Protein AF-A0A941EYR1-F1 (afdb_monomer)

InterPro domains:
  IPR003672 CobN/magnesium chelatase [PF02514] (1-141)
  IPR003672 CobN/magnesium chelatase [PTHR44119] (1-141)

pLDDT: mean 97.03, std 2.49, range [84.06, 98.88]

Orga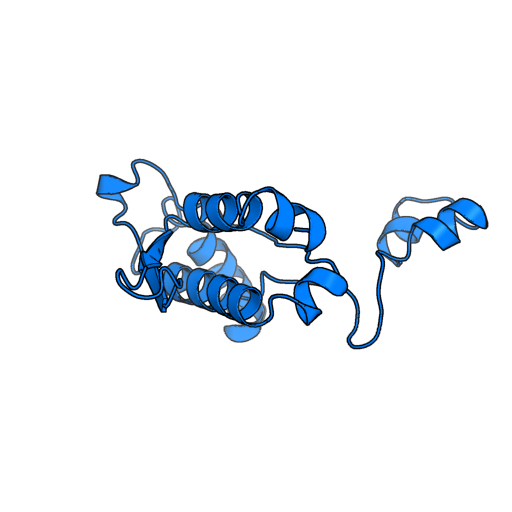nism: NCBI:txid1508375

Nearest PDB structures (foldseek):
  7c6o-assembly1_A  TM=1.002E+00  e=1.818E-17  Mycobacterium tuberculosis
  5ewu-assembly1_A  TM=9.509E-01  e=1.117E-13  Arabidopsis thaliana
  5ewu-assembly1_B  TM=9.498E-01  e=1.356E-13  Arabidopsis thaliana
  6ys9-assembly4_D  TM=9.601E-01  e=5.267E-13  Thermosynechococcus vestitus BP-1
  4zhj-assembly1_B  TM=9.498E-01  e=3.813E-13  Synechocystis sp. PCC 6803 substr. Kazusa

Secondary structure (DSSP, 8-state):
--HHHHHHHSSHHHHHHHHHHTEEEEE-TTT--EEEEEEPPHHHH-SPBPP--EEE-HHHHHH-HHHHHHHHHHHHHHHTS---TTTBHHHHHHHHHHHHHS-HHHHT--EEESPTT--S-SHHHHHHHT---SHHHHHH-

Radius of gyration: 17.33 Å; Cα contacts (8 Å, |Δi|>4): 190; chains: 1; bounding box: 38×45×46 Å

Foldseek 3Di:
DEPVVCVVVVQPVLCVLCLLQQKAFDADPPVRDGPAIDRHDLVRNVAARHDAAAEYWPVCCVVPVVSVVRSLVSLLVSLPDPDDCRRYVSVVQLVVVCVVPVDSSVSSDRYDYDDVVDGDDPVVVCVVVVVDDDPVRVVVD

Solvent-accessible surface area (backbone atoms only — not comparable to full-atom values): 8083 Å² total; per-residue (Å²): 86,48,42,71,54,32,70,74,63,77,30,54,70,56,51,51,53,32,49,43,50,32,34,43,78,35,67,40,86,87,80,65,42,74,80,52,66,46,77,52,54,60,82,79,59,71,54,53,27,44,62,68,79,42,57,37,37,26,63,21,54,73,77,37,52,69,56,57,49,51,52,52,52,49,49,46,56,53,38,71,48,98,63,57,52,91,46,24,39,40,27,38,52,24,51,50,42,22,71,75,71,70,39,62,72,66,31,52,65,37,81,44,60,37,58,89,100,42,69,68,74,57,50,68,66,44,61,76,68,61,76,65,89,48,73,65,58,66,70,75,87

Mean predicted aligned error: 2.89 Å

Structure (mmCIF, N/CA/C/O backbone):
data_AF-A0A941EYR1-F1
#
_entry.id   AF-A0A941EYR1-F1
#
loop_
_atom_site.group_PDB
_atom_site.id
_atom_site.type_symbol
_atom_site.label_atom_id
_atom_site.label_alt_id
_atom_site.label_comp_id
_atom_site.label_asym_id
_atom_site.label_entity_id
_atom_site.label_seq_id
_atom_site.pdbx_PDB_ins_code
_atom_site.Cartn_x
_atom_site.Cartn_y
_atom_site.Cartn_z
_atom_site.occupancy
_atom_site.B_iso_or_equiv
_atom_site.auth_seq_id
_atom_site.auth_comp_id
_atom_site.auth_asym_id
_atom_site.auth_atom_id
_atom_site.pdbx_PDB_model_num
ATOM 1 N N . VAL A 1 1 ? 0.312 1.409 -8.673 1.00 92.06 1 VAL A N 1
ATOM 2 C CA . VAL A 1 1 ? 0.382 2.827 -8.245 1.00 92.06 1 VAL A CA 1
ATOM 3 C C . VAL A 1 1 ? 1.524 3.539 -8.952 1.00 92.06 1 VAL A C 1
ATOM 5 O O . VAL A 1 1 ? 2.662 3.066 -8.923 1.00 92.06 1 VAL A O 1
ATOM 8 N N . TRP A 1 2 ? 1.224 4.662 -9.607 1.00 95.06 2 TRP A N 1
ATOM 9 C CA . TRP A 1 2 ? 2.187 5.422 -10.412 1.00 95.06 2 TRP A CA 1
ATOM 10 C C . TRP A 1 2 ? 2.332 6.856 -9.898 1.00 95.06 2 TRP A C 1
ATOM 12 O O . TRP A 1 2 ? 1.340 7.519 -9.612 1.00 95.06 2 TRP A O 1
ATOM 22 N N . GLY A 1 3 ? 3.566 7.374 -9.840 1.00 94.81 3 GLY A N 1
ATOM 23 C CA . GLY A 1 3 ? 3.816 8.745 -9.369 1.00 94.81 3 GLY A CA 1
ATOM 24 C C . GLY A 1 3 ? 3.133 9.818 -10.222 1.00 94.81 3 GLY A C 1
ATOM 25 O O . GLY A 1 3 ? 2.583 10.772 -9.686 1.00 94.81 3 GLY A O 1
ATOM 26 N N . THR A 1 4 ? 3.091 9.641 -11.543 1.00 94.88 4 THR A N 1
ATOM 27 C CA . THR A 1 4 ? 2.406 10.574 -12.453 1.00 94.88 4 THR A CA 1
ATOM 28 C C . THR A 1 4 ? 0.894 10.594 -12.249 1.00 94.88 4 THR A C 1
ATOM 30 O O . THR A 1 4 ? 0.295 11.660 -12.356 1.00 94.88 4 THR A O 1
ATOM 33 N N . SER A 1 5 ? 0.276 9.452 -11.931 1.00 96.12 5 SER A N 1
ATOM 34 C CA . SER A 1 5 ? -1.145 9.384 -11.573 1.00 96.12 5 SER A CA 1
ATOM 35 C C . SER A 1 5 ? -1.407 10.139 -10.274 1.00 96.12 5 SER A C 1
ATOM 37 O O . SER A 1 5 ? -2.236 11.043 -10.265 1.00 96.12 5 SER A O 1
ATOM 39 N N . ALA A 1 6 ? -0.617 9.872 -9.227 1.00 96.38 6 ALA A N 1
ATOM 40 C CA . ALA A 1 6 ? -0.739 10.557 -7.939 1.00 96.38 6 ALA A CA 1
ATOM 41 C C . ALA A 1 6 ? -0.608 12.088 -8.062 1.00 96.38 6 ALA A C 1
ATOM 43 O O . ALA A 1 6 ? -1.359 12.820 -7.427 1.00 96.38 6 ALA A O 1
ATOM 44 N N . MET A 1 7 ? 0.288 12.585 -8.922 1.00 97.12 7 MET A N 1
ATOM 45 C CA . MET A 1 7 ? 0.425 14.025 -9.186 1.00 97.12 7 MET A CA 1
ATOM 46 C C . MET A 1 7 ? -0.795 14.642 -9.879 1.00 97.12 7 MET A C 1
ATOM 48 O O . MET A 1 7 ? -1.120 15.797 -9.622 1.00 97.12 7 MET A O 1
ATOM 52 N N . ARG A 1 8 ? -1.458 13.901 -10.775 1.00 98.00 8 ARG A N 1
ATOM 53 C CA . ARG A 1 8 ? -2.617 14.403 -11.534 1.00 98.00 8 ARG A CA 1
ATOM 54 C C . ARG A 1 8 ? -3.892 14.398 -10.706 1.00 98.00 8 ARG A C 1
ATOM 56 O O . ARG A 1 8 ? -4.690 15.317 -10.832 1.00 98.00 8 ARG A O 1
ATOM 63 N N . THR A 1 9 ? -4.073 13.364 -9.893 1.00 97.50 9 THR A N 1
ATOM 64 C CA . THR A 1 9 ? -5.318 13.127 -9.152 1.00 97.50 9 THR A CA 1
ATOM 65 C C . THR A 1 9 ? -5.224 13.530 -7.687 1.00 97.50 9 THR A C 1
ATOM 67 O O . THR A 1 9 ? -6.201 13.437 -6.957 1.00 97.50 9 THR A O 1
ATOM 70 N N . GLN A 1 10 ? -4.045 13.971 -7.241 1.00 96.25 10 GLN A N 1
ATOM 71 C CA . GLN A 1 10 ? -3.747 14.248 -5.834 1.00 96.25 10 GLN A CA 1
ATOM 72 C C . GLN A 1 10 ? -3.883 13.012 -4.927 1.00 96.25 10 GLN A C 1
ATOM 74 O O . GLN A 1 10 ? -4.063 13.138 -3.720 1.00 96.25 10 GLN A O 1
ATOM 79 N N . GLY A 1 11 ? -3.723 11.813 -5.499 1.00 97.12 11 GLY A N 1
ATOM 80 C CA . GLY A 1 11 ? -3.570 10.571 -4.746 1.00 97.12 11 GLY A CA 1
ATOM 81 C C . GLY A 1 11 ? -4.806 9.676 -4.673 1.00 97.12 11 GLY A C 1
ATOM 82 O O . GLY A 1 11 ? -4.966 8.973 -3.682 1.00 97.12 11 GLY A O 1
ATOM 83 N N . GLU A 1 12 ? -5.640 9.640 -5.714 1.00 98.19 12 GLU A N 1
ATOM 84 C CA . GLU A 1 12 ? -6.796 8.724 -5.783 1.00 98.19 12 GLU A CA 1
ATOM 85 C C . GLU A 1 12 ? -6.409 7.249 -5.567 1.00 98.19 12 GLU A C 1
ATOM 87 O O . GLU A 1 12 ? -7.001 6.610 -4.703 1.00 98.19 12 GLU A O 1
ATOM 92 N N . ASP A 1 13 ? -5.358 6.740 -6.232 1.00 98.31 13 ASP A N 1
ATOM 93 C CA . ASP A 1 13 ? -4.848 5.368 -6.017 1.00 98.31 13 ASP A CA 1
ATOM 94 C C . ASP A 1 13 ? -4.535 5.090 -4.530 1.00 98.31 13 ASP A C 1
ATOM 96 O O . ASP A 1 13 ? -4.701 3.982 -4.028 1.00 98.31 13 ASP A O 1
ATOM 100 N N . ILE A 1 14 ? -4.029 6.099 -3.816 1.00 98.38 14 ILE A N 1
ATOM 101 C CA . ILE A 1 14 ? -3.628 5.981 -2.408 1.00 98.38 14 ILE A CA 1
ATOM 102 C C . ILE A 1 14 ? -4.863 5.998 -1.513 1.00 98.38 14 ILE A C 1
ATOM 104 O O . ILE A 1 14 ? -4.951 5.211 -0.572 1.00 98.38 14 ILE A O 1
ATOM 108 N N . ALA A 1 15 ? -5.828 6.866 -1.820 1.00 98.44 15 ALA A N 1
ATOM 109 C CA . ALA A 1 15 ? -7.108 6.906 -1.132 1.00 98.44 15 ALA A CA 1
ATOM 110 C C . ALA A 1 15 ? -7.888 5.595 -1.316 1.00 98.44 15 ALA A C 1
ATOM 112 O O . ALA A 1 15 ? -8.472 5.111 -0.352 1.00 98.44 15 ALA A O 1
ATOM 113 N N . GLU A 1 16 ? -7.847 4.984 -2.503 1.00 98.75 16 GLU A N 1
ATOM 114 C CA . GLU A 1 16 ? -8.455 3.676 -2.766 1.00 98.75 16 GLU A CA 1
ATOM 115 C C . GLU A 1 16 ? -7.824 2.574 -1.904 1.00 98.75 16 GLU A C 1
ATOM 117 O O . GLU A 1 16 ? -8.542 1.816 -1.251 1.00 98.75 16 GLU A O 1
ATOM 122 N N . ILE A 1 17 ? -6.489 2.527 -1.827 1.00 98.81 17 ILE A N 1
ATOM 123 C CA . ILE A 1 17 ? -5.763 1.582 -0.963 1.00 98.81 17 ILE A CA 1
ATOM 124 C C . ILE A 1 17 ? -6.180 1.749 0.502 1.00 98.81 17 ILE A C 1
ATOM 126 O O . ILE A 1 17 ? -6.537 0.768 1.158 1.00 98.81 17 ILE A O 1
ATOM 130 N N . LEU A 1 18 ? -6.169 2.983 1.017 1.00 98.81 18 LEU A N 1
ATOM 131 C CA . LEU A 1 18 ? -6.584 3.259 2.393 1.00 98.81 18 LEU A CA 1
ATOM 132 C C . LEU A 1 18 ? -8.051 2.880 2.613 1.00 98.81 18 LEU A C 1
ATOM 134 O O . LEU A 1 18 ? -8.371 2.237 3.610 1.00 98.81 18 LEU A O 1
ATOM 138 N N . ALA A 1 19 ? -8.933 3.189 1.663 1.00 98.81 19 ALA A N 1
ATOM 139 C CA . ALA A 1 19 ? -10.337 2.827 1.745 1.00 98.81 19 ALA A CA 1
ATOM 140 C C . ALA A 1 19 ? -10.520 1.307 1.823 1.00 98.81 19 ALA A C 1
ATOM 142 O O . ALA A 1 19 ? -11.238 0.843 2.707 1.00 98.81 19 ALA A O 1
ATOM 143 N N . LEU A 1 20 ? -9.860 0.514 0.972 1.00 98.88 20 LEU A N 1
ATOM 144 C CA . LEU A 1 20 ? -9.932 -0.956 0.991 1.00 98.88 20 LEU A CA 1
ATOM 145 C C . LEU A 1 20 ? -9.525 -1.535 2.355 1.00 98.88 20 LEU A C 1
ATOM 147 O O . LEU A 1 20 ? -10.280 -2.335 2.925 1.00 98.88 20 LEU A O 1
ATOM 151 N N . LEU A 1 21 ? -8.420 -1.034 2.915 1.00 98.81 21 LEU A N 1
ATOM 152 C CA . LEU A 1 21 ? -7.929 -1.364 4.260 1.00 98.81 21 LEU A CA 1
ATOM 153 C C . LEU A 1 21 ? -8.884 -0.915 5.386 1.00 98.81 21 LEU A C 1
ATOM 155 O O . LEU A 1 21 ? -8.820 -1.415 6.511 1.00 98.81 21 LEU A O 1
ATOM 159 N N . GLY A 1 22 ? -9.793 0.017 5.097 1.00 98.81 22 GLY A N 1
ATOM 160 C CA . GLY A 1 22 ? -10.659 0.640 6.092 1.00 98.81 22 GLY A CA 1
ATOM 161 C C . GLY A 1 22 ? -9.909 1.661 6.943 1.00 98.81 22 GLY A C 1
ATOM 162 O O . GLY A 1 22 ? -10.104 1.716 8.154 1.00 98.81 22 GLY A O 1
ATOM 163 N N . CYS A 1 23 ? -9.038 2.443 6.314 1.00 98.81 23 CYS A N 1
ATOM 164 C CA . CYS A 1 23 ? -8.296 3.542 6.914 1.00 98.81 23 CYS A CA 1
ATOM 165 C C . CYS A 1 23 ? -8.743 4.876 6.310 1.00 98.81 23 CYS A C 1
ATOM 167 O O . CYS A 1 23 ? -9.012 4.975 5.110 1.00 98.81 23 CYS A O 1
ATOM 169 N N . ARG A 1 24 ? -8.772 5.922 7.134 1.00 98.38 24 ARG A N 1
ATOM 170 C CA . ARG A 1 24 ? -9.025 7.301 6.714 1.00 98.38 24 ARG A CA 1
ATOM 171 C C . ARG A 1 24 ? -7.766 8.133 6.962 1.00 98.38 24 ARG A C 1
ATOM 173 O O . ARG A 1 24 ? -7.232 8.074 8.066 1.00 98.38 24 ARG A O 1
ATOM 180 N N . PRO A 1 25 ? -7.245 8.877 5.973 1.00 98.06 25 PRO A N 1
ATOM 181 C CA . PRO A 1 25 ? -6.107 9.750 6.219 1.00 98.06 25 PRO A CA 1
ATOM 182 C C . PRO A 1 25 ? -6.482 10.877 7.189 1.00 98.06 25 PRO A C 1
ATOM 184 O O . PRO A 1 25 ? -7.634 11.293 7.261 1.00 98.06 25 PRO A O 1
ATOM 187 N N . VAL A 1 26 ? -5.499 11.362 7.943 1.00 98.25 26 VAL A N 1
ATOM 188 C CA . VAL A 1 26 ? -5.643 12.510 8.846 1.00 98.25 26 VAL A CA 1
ATOM 189 C C . VAL A 1 26 ? -4.900 13.688 8.237 1.00 98.25 26 VAL A C 1
ATOM 191 O O . VAL A 1 26 ? -3.730 13.556 7.867 1.00 98.25 26 VAL A O 1
ATOM 19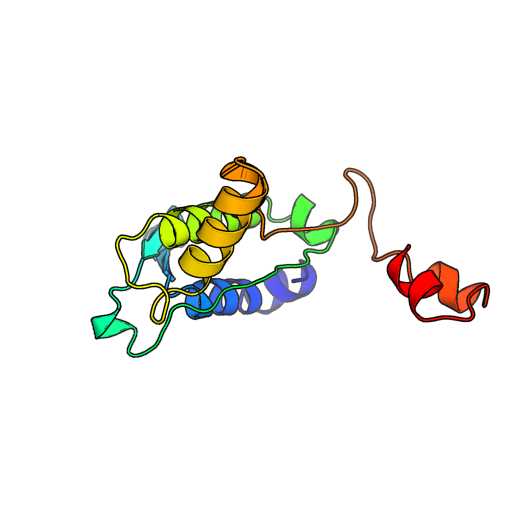4 N N . TRP A 1 27 ? -5.573 14.832 8.133 1.00 97.88 27 TRP A N 1
ATOM 195 C CA . TRP A 1 27 ? -5.011 16.057 7.572 1.00 97.88 27 TRP A CA 1
ATOM 196 C C . TRP A 1 27 ? -4.714 17.074 8.664 1.00 97.88 27 TRP A C 1
ATOM 198 O O . TRP A 1 27 ? -5.488 17.249 9.600 1.00 97.88 27 TRP A O 1
ATOM 208 N N . ASP A 1 28 ? -3.599 17.776 8.509 1.00 97.44 28 ASP A N 1
ATOM 209 C CA . ASP A 1 28 ? -3.358 19.030 9.210 1.00 97.44 28 ASP A CA 1
ATOM 210 C C . ASP A 1 28 ? -4.086 20.17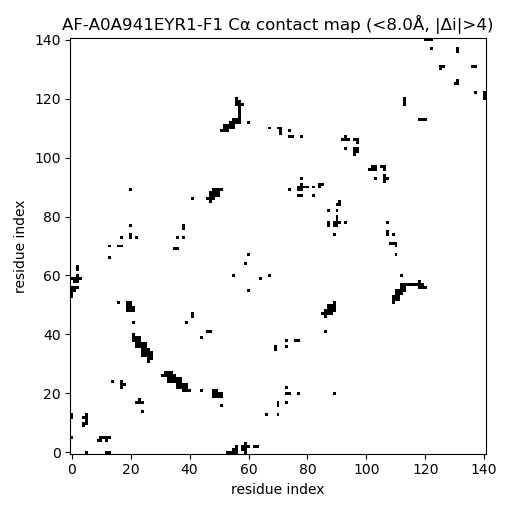0 8.485 1.00 97.44 28 ASP A C 1
ATOM 212 O O . ASP A 1 28 ? -3.795 20.446 7.320 1.00 97.44 28 ASP A O 1
ATOM 216 N N . ASP A 1 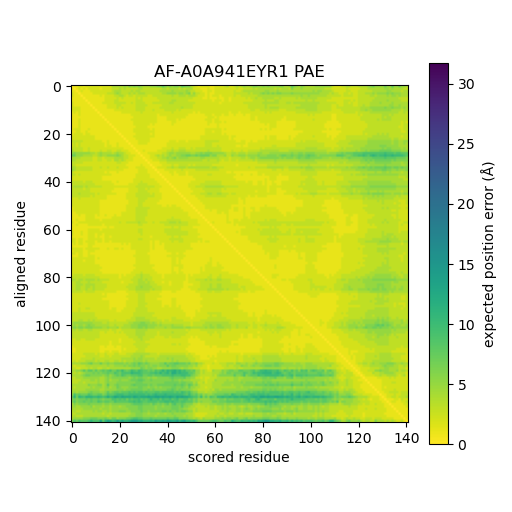29 ? -5.011 20.849 9.165 1.00 95.88 29 ASP A N 1
ATOM 217 C CA . ASP A 1 29 ? -5.879 21.865 8.550 1.00 95.88 29 ASP A CA 1
ATOM 218 C C . AS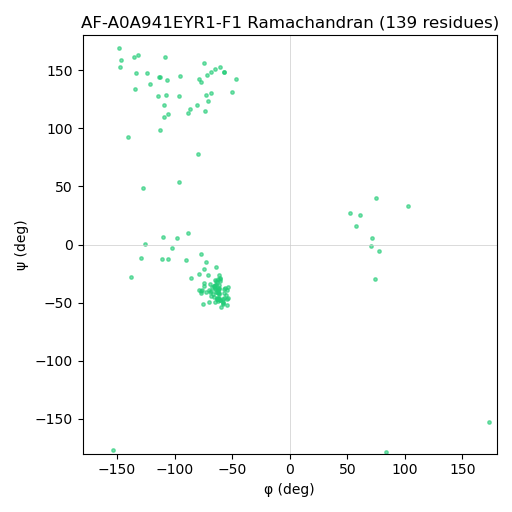P A 1 29 ? -5.099 23.053 7.964 1.00 95.88 29 ASP A C 1
ATOM 220 O O . ASP A 1 29 ? -5.473 23.608 6.927 1.00 95.88 29 ASP A O 1
ATOM 224 N N . ALA A 1 30 ? -3.994 23.444 8.606 1.00 96.81 30 ALA A N 1
ATOM 225 C CA . ALA A 1 30 ? -3.213 24.606 8.198 1.00 96.81 30 ALA A CA 1
ATOM 226 C C . ALA A 1 30 ? -2.379 24.327 6.939 1.00 96.81 30 ALA A C 1
ATOM 228 O O . ALA A 1 30 ? -2.413 25.091 5.972 1.00 96.81 30 ALA A O 1
ATOM 229 N N . SER A 1 31 ? -1.617 23.232 6.938 1.00 96.75 31 SER A N 1
ATOM 230 C CA . SER A 1 31 ? -0.711 22.866 5.844 1.00 96.75 31 SER A CA 1
ATOM 231 C C . SER A 1 31 ? -1.363 21.994 4.773 1.00 96.75 31 SER A C 1
ATOM 233 O O . SER A 1 31 ? -0.779 21.815 3.701 1.00 96.75 31 SER A O 1
ATOM 235 N N . ARG A 1 32 ? -2.550 21.442 5.057 1.00 96.38 32 ARG A N 1
ATOM 236 C CA . ARG A 1 32 ? -3.270 20.435 4.257 1.00 96.38 32 ARG A CA 1
ATOM 237 C C . ARG A 1 32 ? -2.473 19.153 4.018 1.00 96.38 32 ARG A C 1
ATOM 239 O O . ARG A 1 32 ? -2.794 18.378 3.118 1.00 96.38 32 ARG A O 1
ATOM 246 N N . ARG A 1 33 ? -1.409 18.928 4.791 1.00 96.69 33 ARG A N 1
ATOM 247 C CA . ARG A 1 33 ? -0.587 17.722 4.686 1.00 96.69 33 ARG A CA 1
ATOM 248 C C . ARG A 1 33 ? -1.280 16.566 5.382 1.00 96.69 33 ARG A C 1
ATOM 250 O O . ARG A 1 33 ? -1.855 16.742 6.451 1.00 96.69 33 ARG A O 1
ATOM 257 N N . VAL A 1 34 ? -1.154 15.378 4.800 1.00 97.31 34 VAL A N 1
ATOM 258 C CA . VAL A 1 34 ? -1.491 14.138 5.499 1.00 97.31 34 VAL A CA 1
ATOM 259 C C . VAL A 1 34 ? -0.424 13.893 6.564 1.00 97.31 34 VAL A C 1
ATOM 261 O O . VAL A 1 34 ? 0.766 13.849 6.249 1.00 97.31 34 VAL A O 1
ATOM 264 N N . THR A 1 35 ? -0.845 13.767 7.818 1.00 96.25 35 THR A N 1
ATOM 265 C CA . THR A 1 35 ? 0.036 13.552 8.979 1.00 96.25 35 THR A CA 1
ATOM 266 C C . THR A 1 35 ? -0.023 12.124 9.509 1.00 96.25 35 THR A C 1
ATOM 268 O O . THR A 1 35 ? 0.840 11.723 10.286 1.00 96.25 35 THR A O 1
ATOM 271 N N . GLY A 1 36 ? -1.006 11.343 9.063 1.00 97.56 36 GLY A N 1
ATOM 272 C CA . GLY A 1 36 ? -1.184 9.950 9.441 1.00 97.56 36 GLY A CA 1
ATOM 273 C C . GLY A 1 36 ? -2.496 9.397 8.903 1.00 97.56 36 GLY A C 1
ATOM 274 O O . GLY A 1 36 ? -3.018 9.863 7.888 1.00 97.56 36 GLY A O 1
ATOM 275 N N . PHE A 1 37 ? -3.032 8.407 9.601 1.00 98.62 37 PHE A N 1
ATOM 276 C CA . PHE A 1 37 ? -4.324 7.802 9.314 1.00 98.62 37 PHE A CA 1
ATOM 277 C C . PHE A 1 37 ? -4.989 7.358 10.617 1.00 98.62 37 PHE A C 1
ATOM 279 O O . PHE A 1 37 ? -4.325 7.120 11.625 1.00 98.62 37 PHE A O 1
ATOM 286 N N . GLU A 1 38 ? -6.301 7.202 10.567 1.00 98.44 38 GLU A N 1
ATOM 287 C CA . GLU A 1 38 ? -7.092 6.497 11.563 1.00 98.44 38 GLU A CA 1
ATOM 288 C C . GLU A 1 38 ? -7.664 5.217 10.948 1.00 98.44 38 GLU A C 1
ATOM 290 O O . GLU A 1 38 ? -8.005 5.167 9.763 1.00 98.44 38 GLU A O 1
ATOM 295 N N . VAL A 1 39 ? -7.750 4.159 11.750 1.00 98.69 39 VAL A N 1
ATOM 296 C CA . VAL A 1 39 ? -8.390 2.909 11.336 1.00 98.69 39 VAL A CA 1
ATOM 297 C C . VAL A 1 39 ? -9.884 3.037 11.623 1.00 98.69 39 VAL A C 1
ATOM 299 O O . VAL A 1 39 ? -10.282 3.174 12.777 1.00 98.69 39 VAL A O 1
ATOM 302 N N . VAL A 1 40 ? -10.710 2.996 10.579 1.00 98.62 40 VAL A N 1
ATOM 303 C CA . VAL A 1 40 ? -12.171 3.124 10.679 1.00 98.62 40 VAL A CA 1
ATOM 304 C C . VAL A 1 40 ? -12.741 1.882 11.383 1.00 98.62 40 VAL A C 1
ATOM 306 O O . VAL A 1 40 ? -12.389 0.770 10.969 1.00 98.62 40 VAL A O 1
ATOM 309 N N . PRO A 1 41 ? -13.597 2.016 12.418 1.00 98.38 41 PRO A N 1
ATOM 310 C CA . PRO A 1 41 ? -14.239 0.878 13.089 1.00 98.38 41 PRO A CA 1
ATOM 311 C C . PRO A 1 41 ? -15.049 0.004 12.124 1.00 98.38 41 PRO A C 1
ATOM 313 O O . PRO A 1 41 ? -15.610 0.510 11.153 1.00 98.38 41 PRO A O 1
ATOM 316 N N . LEU A 1 42 ? -15.144 -1.306 12.379 1.00 98.31 42 LEU A N 1
ATOM 317 C CA . LEU A 1 42 ? -15.851 -2.234 11.482 1.00 98.31 42 LEU A CA 1
ATOM 318 C C . LEU A 1 42 ? -17.347 -1.922 11.357 1.00 98.31 42 LEU A C 1
ATOM 320 O O . LEU A 1 42 ? -17.930 -2.150 10.294 1.00 98.31 42 LEU A O 1
ATOM 324 N N . GLU A 1 43 ? -17.956 -1.407 12.425 1.00 97.88 43 GLU A N 1
ATOM 325 C CA . GLU A 1 43 ? -19.358 -0.991 12.468 1.00 97.88 43 GLU A CA 1
ATOM 326 C C . GLU A 1 43 ? -19.619 0.155 11.489 1.00 97.88 43 GLU A C 1
ATOM 328 O O . GLU A 1 43 ? -20.625 0.151 10.783 1.00 97.88 43 GLU A O 1
ATOM 333 N N . GLU A 1 44 ? -18.688 1.108 11.416 1.00 98.38 44 GLU A N 1
ATOM 334 C CA . GLU A 1 44 ? -18.744 2.226 10.477 1.00 98.38 44 GLU A CA 1
ATOM 335 C C . GLU A 1 44 ? -18.343 1.790 9.060 1.00 98.38 44 GLU A C 1
ATOM 337 O O . GLU A 1 44 ? -18.973 2.194 8.084 1.00 98.38 44 GLU A O 1
ATOM 342 N N . LEU A 1 45 ? -17.325 0.930 8.932 1.00 98.44 45 LEU A N 1
ATOM 343 C CA . LEU A 1 45 ? -16.841 0.433 7.643 1.00 98.44 45 LEU A CA 1
ATOM 344 C C . LEU A 1 45 ? -17.901 -0.407 6.911 1.00 98.44 45 LEU A C 1
A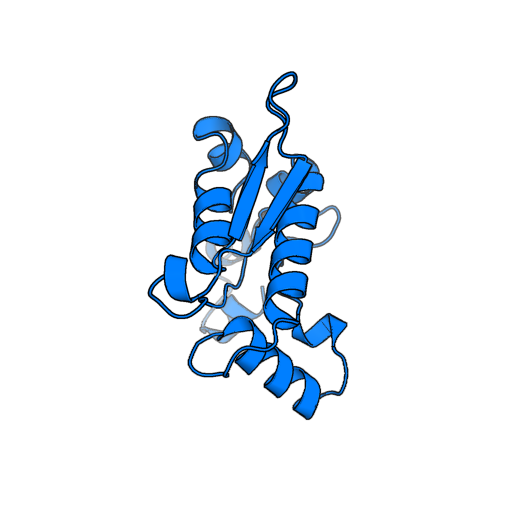TOM 346 O O . LEU A 1 45 ? -17.918 -0.437 5.681 1.00 98.44 45 LEU A O 1
ATOM 350 N N . GLY A 1 46 ? -18.765 -1.118 7.644 1.00 98.38 46 GLY A N 1
ATOM 351 C CA . GLY A 1 46 ? -19.912 -1.860 7.102 1.00 98.38 46 GLY A CA 1
ATOM 352 C C . GLY A 1 46 ? -19.564 -3.118 6.293 1.00 98.38 46 GLY A C 1
ATOM 353 O O . GLY A 1 46 ? -20.452 -3.848 5.856 1.00 98.38 46 GLY A O 1
ATOM 354 N N . ARG A 1 47 ? -18.278 -3.430 6.122 1.00 98.69 47 ARG A N 1
ATOM 355 C CA . ARG A 1 47 ? -17.753 -4.581 5.368 1.00 98.69 47 ARG A CA 1
ATOM 356 C C . ARG A 1 47 ? -16.432 -5.076 5.974 1.00 98.69 47 ARG A C 1
ATOM 358 O O . ARG A 1 47 ? -15.860 -4.368 6.802 1.00 98.69 47 ARG A O 1
ATOM 365 N N . PRO A 1 48 ? -15.925 -6.250 5.564 1.00 98.75 48 PRO A N 1
ATOM 366 C CA . PRO A 1 48 ? -14.573 -6.661 5.912 1.00 98.75 48 PRO A CA 1
ATOM 367 C C . PRO A 1 48 ? -13.503 -5.694 5.384 1.00 98.75 48 PRO A C 1
ATOM 369 O O . PRO A 1 48 ? -13.684 -5.033 4.350 1.00 98.75 48 PRO A O 1
ATOM 372 N N . ARG A 1 49 ? -12.363 -5.650 6.077 1.00 98.81 49 ARG A N 1
ATOM 373 C CA . ARG A 1 49 ? -11.136 -5.024 5.569 1.00 98.81 49 ARG A CA 1
ATOM 374 C C . ARG A 1 49 ? -10.550 -5.906 4.481 1.00 98.81 49 ARG A C 1
ATOM 376 O O . ARG A 1 49 ? -10.387 -7.110 4.682 1.00 98.81 49 ARG A O 1
ATOM 383 N N . ILE A 1 50 ? -10.258 -5.306 3.336 1.00 98.88 50 ILE A N 1
ATOM 384 C CA . ILE A 1 50 ? -9.768 -6.020 2.161 1.00 98.88 50 ILE A CA 1
ATOM 385 C C . ILE A 1 50 ? -8.245 -5.934 2.144 1.00 98.88 50 ILE A C 1
ATOM 387 O O . ILE A 1 50 ? -7.694 -4.839 2.247 1.00 98.88 50 ILE A O 1
ATOM 391 N N . ASP A 1 51 ? -7.582 -7.086 2.031 1.00 98.81 51 ASP A N 1
ATOM 392 C CA . ASP A 1 51 ? -6.129 -7.134 1.874 1.00 98.81 51 ASP A CA 1
ATOM 393 C C . ASP A 1 51 ? -5.715 -6.648 0.482 1.00 98.81 51 ASP A C 1
ATOM 395 O O . ASP A 1 51 ? -6.429 -6.837 -0.505 1.00 98.81 51 ASP A O 1
ATOM 399 N N . VAL A 1 52 ? -4.564 -5.992 0.404 1.00 98.69 52 VAL A N 1
ATOM 400 C CA . VAL A 1 52 ? -4.095 -5.303 -0.800 1.00 98.69 52 VAL A CA 1
ATOM 401 C C . VAL A 1 52 ? -2.635 -5.633 -1.046 1.00 98.69 52 VAL A C 1
ATOM 403 O O . VAL A 1 52 ? -1.813 -5.529 -0.147 1.00 98.69 52 VAL A O 1
ATOM 406 N N . THR A 1 53 ? -2.285 -5.968 -2.286 1.00 98.62 53 THR A N 1
ATOM 407 C CA . THR A 1 53 ? -0.885 -6.041 -2.726 1.00 98.62 53 THR A CA 1
ATOM 408 C C . THR A 1 53 ? -0.603 -4.881 -3.666 1.00 98.62 53 THR A C 1
ATOM 410 O O . THR A 1 53 ? 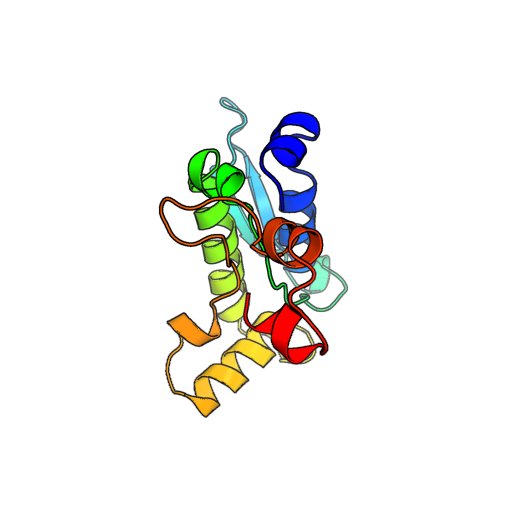-1.229 -4.735 -4.715 1.00 98.62 53 THR A O 1
ATOM 413 N N . VAL A 1 54 ? 0.347 -4.031 -3.287 1.00 98.50 54 VAL A N 1
ATOM 414 C CA . VAL A 1 54 ? 0.597 -2.749 -3.940 1.00 98.50 54 VAL A CA 1
ATOM 415 C C . VAL A 1 54 ? 1.905 -2.806 -4.715 1.00 98.50 54 VAL A C 1
ATOM 417 O O . VAL A 1 54 ? 2.991 -2.781 -4.138 1.00 98.50 54 VAL A O 1
ATOM 420 N N . ARG A 1 55 ? 1.810 -2.793 -6.049 1.00 98.25 55 ARG A N 1
ATOM 421 C CA . ARG A 1 55 ? 2.965 -2.555 -6.925 1.00 98.25 55 ARG A CA 1
ATOM 422 C C . ARG A 1 55 ? 3.149 -1.055 -7.176 1.00 98.25 55 ARG A C 1
ATOM 424 O O . ARG A 1 55 ? 2.334 -0.426 -7.862 1.00 98.25 55 ARG A O 1
ATOM 431 N N . ILE A 1 56 ? 4.239 -0.486 -6.664 1.00 98.19 56 ILE A N 1
ATOM 432 C CA . ILE A 1 56 ? 4.660 0.898 -6.918 1.00 98.19 56 ILE A CA 1
ATOM 433 C C . ILE A 1 56 ? 5.686 0.966 -8.057 1.00 98.19 56 ILE A C 1
ATOM 435 O O . ILE A 1 56 ? 6.536 0.083 -8.218 1.00 98.19 56 ILE A O 1
ATOM 439 N N . SER A 1 57 ? 5.633 2.031 -8.859 1.00 97.75 57 SER A N 1
ATOM 440 C CA . SER A 1 57 ? 6.704 2.322 -9.817 1.00 97.75 57 SER A CA 1
ATOM 441 C C . SER A 1 57 ? 7.949 2.874 -9.108 1.00 97.75 57 SER A C 1
ATOM 443 O O . SER A 1 57 ? 7.849 3.475 -8.037 1.00 97.75 57 SER A O 1
ATOM 445 N N . GLY A 1 58 ? 9.131 2.728 -9.720 1.00 97.12 58 GLY A N 1
ATOM 446 C CA . GLY A 1 58 ? 10.365 3.331 -9.190 1.00 97.12 58 GLY A CA 1
ATOM 447 C C . GLY A 1 58 ? 10.256 4.852 -9.007 1.00 97.12 58 GLY A C 1
ATOM 448 O O . GLY A 1 58 ? 10.691 5.381 -7.993 1.00 97.12 58 GLY A O 1
ATOM 449 N N . PHE A 1 59 ? 9.573 5.550 -9.922 1.00 97.62 59 PHE A N 1
ATOM 450 C CA . PHE A 1 59 ? 9.316 6.987 -9.770 1.00 97.62 59 PHE A CA 1
ATOM 451 C C . PHE A 1 59 ? 8.405 7.303 -8.575 1.00 97.62 59 PHE A C 1
ATOM 453 O O . PHE A 1 59 ? 8.640 8.281 -7.874 1.00 97.62 59 PHE A O 1
ATOM 460 N N . PHE A 1 60 ? 7.385 6.475 -8.309 1.00 98.19 60 PHE A N 1
ATOM 461 C CA . PHE A 1 60 ? 6.536 6.657 -7.129 1.00 98.19 60 PHE A CA 1
ATOM 462 C C . PHE A 1 60 ? 7.346 6.530 -5.833 1.00 98.19 60 PHE A C 1
ATOM 464 O O . PHE A 1 60 ? 7.225 7.384 -4.960 1.00 98.19 60 PHE A O 1
ATOM 471 N N . ARG A 1 61 ? 8.206 5.505 -5.738 1.00 98.06 61 ARG A N 1
ATOM 472 C CA . ARG A 1 61 ? 9.124 5.304 -4.603 1.00 98.06 61 ARG A CA 1
ATOM 473 C C . ARG A 1 61 ? 9.977 6.548 -4.343 1.00 98.06 61 ARG A C 1
ATOM 475 O O . ARG A 1 61 ? 10.107 6.961 -3.196 1.00 98.06 61 ARG A O 1
ATOM 482 N N . ASP A 1 62 ? 10.538 7.127 -5.399 1.00 97.81 62 ASP A N 1
ATOM 483 C CA . ASP A 1 62 ? 11.480 8.241 -5.280 1.00 97.81 62 ASP A CA 1
ATOM 484 C C . ASP A 1 62 ? 10.773 9.570 -4.954 1.00 97.81 62 ASP A C 1
ATOM 486 O O . ASP A 1 62 ? 11.276 10.357 -4.156 1.00 97.81 62 ASP A O 1
ATOM 490 N N . ALA A 1 63 ? 9.598 9.824 -5.543 1.00 97.88 63 ALA A N 1
ATOM 491 C CA . ALA A 1 63 ? 8.870 11.084 -5.373 1.00 97.88 63 ALA A CA 1
ATOM 492 C C . ALA A 1 63 ? 7.966 11.121 -4.126 1.00 97.88 63 ALA A C 1
ATOM 494 O O . ALA A 1 63 ? 7.730 12.193 -3.568 1.00 97.88 63 ALA A O 1
ATOM 495 N N . PHE A 1 64 ? 7.462 9.967 -3.674 1.00 98.06 64 PHE A N 1
ATOM 496 C CA . PHE A 1 64 ? 6.475 9.864 -2.592 1.00 98.06 64 PHE A CA 1
ATOM 497 C C . PHE A 1 64 ? 6.895 8.898 -1.468 1.00 98.06 64 PHE A C 1
ATOM 499 O O . PHE A 1 64 ? 6.083 8.076 -1.036 1.00 98.06 64 PHE A O 1
ATOM 506 N N . PRO A 1 65 ? 8.128 8.985 -0.926 1.00 97.88 65 PRO A N 1
ATOM 507 C CA . PRO A 1 65 ? 8.595 8.048 0.101 1.00 97.88 65 PRO A CA 1
ATOM 508 C C . PRO A 1 65 ? 7.742 8.086 1.380 1.00 97.88 65 PRO A C 1
ATOM 510 O O . PRO A 1 65 ? 7.540 7.064 2.027 1.00 97.88 65 PRO A O 1
ATOM 513 N N . HIS A 1 66 ? 7.179 9.250 1.714 1.00 97.81 66 HIS A N 1
ATOM 514 C CA . HIS A 1 66 ? 6.264 9.419 2.846 1.00 97.81 66 HIS A CA 1
ATOM 515 C C . HIS A 1 66 ? 4.954 8.639 2.661 1.00 97.81 66 HIS A C 1
ATOM 517 O O . HIS A 1 66 ? 4.430 8.087 3.622 1.00 97.81 66 HIS A O 1
ATOM 523 N N . VAL A 1 67 ? 4.450 8.533 1.428 1.00 98.25 67 VAL A N 1
ATOM 524 C CA . VAL A 1 67 ? 3.238 7.760 1.122 1.00 98.25 67 VAL A CA 1
ATOM 525 C C . VAL A 1 67 ? 3.515 6.258 1.150 1.00 98.25 67 VAL A C 1
ATOM 527 O O . VAL A 1 67 ? 2.674 5.490 1.605 1.00 98.25 67 VAL A O 1
ATOM 530 N N . VAL A 1 68 ? 4.706 5.832 0.714 1.00 98.50 68 VAL A N 1
ATOM 531 C CA . VAL A 1 68 ? 5.150 4.435 0.857 1.00 98.50 68 VAL A CA 1
ATOM 532 C C . VAL A 1 68 ? 5.135 4.021 2.331 1.00 98.50 68 VAL A C 1
ATOM 534 O O . VAL A 1 68 ? 4.574 2.977 2.657 1.00 98.50 68 VAL A O 1
ATOM 537 N N . GLY A 1 69 ? 5.693 4.861 3.212 1.00 98.38 69 GLY A N 1
ATOM 538 C CA . GLY A 1 69 ? 5.648 4.644 4.660 1.00 98.38 69 GLY A CA 1
ATOM 539 C C . GLY A 1 69 ? 4.220 4.609 5.204 1.00 98.38 69 GLY A C 1
ATOM 540 O O . GLY A 1 69 ? 3.857 3.655 5.878 1.00 98.38 69 GLY A O 1
ATOM 541 N N . LEU A 1 70 ? 3.380 5.580 4.826 1.00 98.62 70 LEU A N 1
ATOM 542 C CA . LEU A 1 70 ? 1.979 5.650 5.258 1.00 98.62 70 LEU A CA 1
ATOM 543 C C . LEU A 1 70 ? 1.192 4.366 4.944 1.00 98.62 70 LEU A C 1
ATOM 545 O O . LEU A 1 70 ? 0.431 3.893 5.784 1.00 98.62 70 LEU A O 1
ATOM 549 N N . ILE A 1 71 ? 1.365 3.800 3.744 1.00 98.69 71 ILE A N 1
ATOM 550 C CA . ILE A 1 71 ? 0.671 2.568 3.341 1.00 98.69 71 ILE A CA 1
ATOM 551 C C . ILE A 1 71 ? 1.181 1.366 4.149 1.00 98.69 71 ILE A C 1
ATOM 553 O O . ILE A 1 71 ? 0.366 0.576 4.622 1.00 98.69 71 ILE A O 1
ATOM 557 N N . ASP A 1 72 ? 2.499 1.221 4.333 1.00 98.81 72 ASP A N 1
ATOM 558 C CA . ASP A 1 72 ? 3.065 0.133 5.151 1.00 98.81 72 ASP A CA 1
ATOM 559 C C . ASP A 1 72 ? 2.612 0.240 6.617 1.00 98.81 72 ASP A C 1
ATOM 561 O O . ASP A 1 72 ? 2.213 -0.758 7.216 1.00 98.81 72 ASP A O 1
ATOM 565 N N . ASP A 1 73 ? 2.583 1.453 7.171 1.00 98.81 73 ASP A N 1
ATOM 566 C CA . ASP A 1 73 ? 2.080 1.720 8.518 1.00 98.81 73 ASP A CA 1
ATOM 567 C C . ASP A 1 73 ? 0.597 1.345 8.646 1.00 98.81 73 ASP A C 1
ATOM 569 O O . ASP A 1 73 ? 0.212 0.705 9.627 1.00 98.81 73 ASP A O 1
ATOM 573 N N . ALA A 1 74 ? -0.228 1.678 7.646 1.00 98.81 74 ALA A N 1
ATOM 574 C CA . ALA A 1 74 ? -1.647 1.329 7.612 1.00 98.81 74 ALA A CA 1
ATOM 575 C C . ALA A 1 74 ? -1.877 -0.186 7.562 1.00 98.81 74 ALA A C 1
ATOM 577 O O . ALA A 1 74 ? -2.670 -0.705 8.349 1.00 98.81 74 ALA A O 1
ATOM 578 N N . VAL A 1 75 ? -1.158 -0.905 6.694 1.00 98.88 75 VAL A N 1
ATOM 579 C CA . VAL A 1 75 ? -1.237 -2.373 6.603 1.00 98.88 75 VAL A CA 1
ATOM 580 C C . VAL A 1 75 ? -0.882 -3.011 7.942 1.00 98.88 75 VAL A C 1
ATOM 582 O O . VAL A 1 75 ? -1.645 -3.831 8.454 1.00 98.88 75 VAL A O 1
ATOM 585 N N . ARG A 1 76 ? 0.237 -2.600 8.553 1.00 98.75 76 ARG A N 1
ATOM 586 C CA . ARG A 1 76 ? 0.667 -3.128 9.854 1.00 98.75 76 ARG A CA 1
ATOM 587 C C . ARG A 1 76 ? -0.349 -2.807 10.947 1.00 98.75 76 ARG A C 1
ATOM 589 O O . ARG A 1 76 ? -0.733 -3.695 11.699 1.00 98.75 76 ARG A O 1
ATOM 596 N N . ALA A 1 77 ? -0.840 -1.572 11.019 1.00 98.75 77 ALA A N 1
ATOM 597 C CA . ALA A 1 77 ? -1.831 -1.183 12.019 1.00 98.75 77 ALA A CA 1
ATOM 598 C C . ALA A 1 77 ? -3.144 -1.968 11.889 1.00 98.75 77 ALA A C 1
ATOM 600 O O . ALA A 1 77 ? -3.742 -2.307 12.909 1.00 98.75 77 ALA A O 1
ATOM 601 N N . VAL A 1 78 ? -3.581 -2.269 10.665 1.00 98.81 78 VAL A N 1
ATOM 602 C CA . VAL A 1 78 ? -4.784 -3.067 10.399 1.00 98.81 78 VAL A CA 1
ATOM 603 C C . VAL A 1 78 ? -4.572 -4.550 10.722 1.00 98.81 78 VAL A C 1
ATOM 605 O O . VAL A 1 78 ? -5.457 -5.164 11.317 1.00 98.81 78 VAL A O 1
ATOM 608 N N . ALA A 1 79 ? -3.410 -5.119 10.391 1.00 98.69 79 ALA A N 1
ATOM 609 C CA . ALA A 1 79 ? -3.081 -6.519 10.682 1.00 98.69 79 ALA A CA 1
ATOM 610 C C . ALA A 1 79 ? -3.060 -6.830 12.193 1.00 98.69 79 ALA A C 1
ATOM 612 O O . ALA A 1 79 ? -3.363 -7.948 12.606 1.00 98.69 79 ALA A O 1
ATOM 613 N N . GLU A 1 80 ? -2.728 -5.835 13.021 1.00 98.19 80 GLU A N 1
ATOM 614 C CA . GLU A 1 80 ? -2.666 -5.951 14.486 1.00 98.19 80 GLU A CA 1
ATOM 615 C C . GLU A 1 80 ? -3.999 -5.650 15.196 1.00 98.19 80 GLU A C 1
ATOM 617 O O . GLU A 1 80 ? -4.026 -5.478 16.420 1.00 98.19 80 GLU A O 1
ATOM 622 N N . ARG A 1 81 ? -5.114 -5.512 14.466 1.00 98.12 81 ARG A N 1
ATOM 623 C CA . ARG A 1 81 ? -6.428 -5.300 15.092 1.00 98.12 81 ARG A CA 1
ATOM 624 C C . ARG A 1 81 ? -6.989 -6.593 15.656 1.00 98.12 81 ARG A C 1
ATOM 626 O O . ARG A 1 81 ? -6.880 -7.649 15.048 1.00 98.12 81 ARG A O 1
ATOM 633 N N . ASP A 1 82 ? -7.599 -6.494 16.831 1.00 97.75 82 ASP A N 1
ATOM 634 C CA . ASP A 1 82 ? -8.315 -7.608 17.444 1.00 97.75 82 ASP A CA 1
ATOM 635 C C . ASP A 1 82 ? -9.700 -7.722 16.799 1.00 97.75 82 ASP A C 1
ATOM 637 O O . ASP A 1 82 ? -10.698 -7.197 17.287 1.00 97.75 82 ASP A O 1
ATOM 641 N N . GLU A 1 83 ? -9.713 -8.301 15.602 1.00 98.25 83 GLU A N 1
ATOM 642 C CA . GLU A 1 83 ? -10.884 -8.463 14.749 1.00 98.25 83 GLU A CA 1
ATOM 643 C C . GLU A 1 83 ? -10.923 -9.904 14.221 1.00 98.25 83 GLU A C 1
ATOM 645 O O . GLU A 1 83 ? -9.868 -10.509 13.995 1.00 98.25 83 GLU A O 1
ATOM 650 N N . PRO A 1 84 ? -12.117 -10.479 14.002 1.00 98.25 84 PRO A N 1
ATOM 651 C CA . PRO A 1 84 ? -12.227 -11.837 13.488 1.00 98.25 84 PRO A CA 1
ATOM 652 C C . PRO A 1 84 ? -11.742 -11.919 12.030 1.00 98.25 84 PRO A C 1
ATOM 654 O O . PRO A 1 84 ? -11.876 -10.972 11.249 1.00 98.25 84 PRO A O 1
ATOM 657 N N . ALA A 1 85 ? -11.174 -13.069 11.655 1.00 97.56 85 ALA A N 1
ATOM 658 C CA . ALA A 1 85 ? -10.502 -13.274 10.366 1.00 97.56 85 ALA A CA 1
ATOM 659 C C . ALA A 1 85 ? -11.422 -13.079 9.144 1.00 97.56 85 ALA A C 1
ATOM 661 O O . ALA A 1 85 ? -10.978 -12.623 8.094 1.00 97.56 85 ALA A O 1
ATOM 662 N N . ASP A 1 86 ? -12.719 -13.357 9.283 1.00 98.12 86 ASP A N 1
ATOM 663 C CA . ASP A 1 86 ? -13.735 -13.145 8.244 1.00 98.12 86 ASP A CA 1
ATOM 664 C C . ASP A 1 86 ? -14.153 -11.669 8.084 1.00 98.12 86 ASP A C 1
ATOM 666 O O . ASP A 1 86 ? -14.865 -11.309 7.141 1.00 98.12 86 ASP A O 1
ATOM 670 N N . ARG A 1 87 ? -13.703 -10.792 8.990 1.00 98.69 87 ARG A N 1
ATOM 671 C CA . ARG A 1 87 ? -13.911 -9.338 8.943 1.00 98.69 87 ARG A CA 1
ATOM 672 C C . ARG A 1 87 ? -12.629 -8.555 8.679 1.00 98.69 87 ARG A C 1
ATOM 674 O O . ARG A 1 87 ? -12.714 -7.374 8.346 1.00 98.69 87 ARG A O 1
ATOM 681 N N . ASN A 1 88 ? -11.465 -9.187 8.767 1.00 98.88 88 ASN A N 1
ATOM 682 C CA . ASN A 1 88 ? -10.184 -8.553 8.492 1.00 98.88 88 ASN A CA 1
ATOM 683 C C . ASN A 1 88 ? -9.262 -9.512 7.732 1.00 98.88 88 ASN A C 1
ATOM 685 O O . ASN A 1 88 ? -8.515 -10.290 8.328 1.00 98.88 88 ASN A O 1
ATOM 689 N N . PHE A 1 89 ? -9.296 -9.424 6.400 1.00 98.88 89 PHE A N 1
ATOM 690 C CA . PHE A 1 89 ? -8.498 -10.299 5.542 1.00 98.88 89 PHE A CA 1
ATOM 691 C C . PHE A 1 89 ? -7.001 -9.981 5.596 1.00 98.88 89 PHE A C 1
ATOM 693 O O . PHE A 1 89 ? -6.187 -10.877 5.417 1.00 98.88 89 PHE A O 1
ATOM 700 N N . VAL A 1 90 ? -6.623 -8.739 5.919 1.00 98.81 90 VAL A N 1
ATOM 701 C CA . VAL A 1 90 ? -5.213 -8.368 6.132 1.00 98.81 90 VAL A CA 1
ATOM 702 C C . VAL A 1 90 ? -4.640 -9.157 7.309 1.00 98.81 90 VAL A C 1
ATOM 704 O O . VAL A 1 90 ? -3.576 -9.759 7.195 1.00 98.81 90 VAL A O 1
ATOM 707 N N . LYS A 1 91 ? -5.365 -9.185 8.436 1.00 98.75 91 LYS A N 1
ATOM 708 C CA . LYS A 1 91 ? -4.994 -9.973 9.614 1.00 98.75 91 LYS A CA 1
ATOM 709 C C . LYS A 1 91 ? -4.993 -11.465 9.310 1.00 98.75 91 LYS A C 1
ATOM 711 O O . LYS A 1 91 ? -4.031 -12.132 9.664 1.00 98.75 91 LYS A O 1
ATOM 716 N N . ALA A 1 92 ? -6.044 -11.969 8.660 1.00 98.81 92 ALA A N 1
ATOM 717 C CA . ALA A 1 92 ? -6.169 -13.389 8.347 1.00 98.81 92 ALA A CA 1
ATOM 718 C C . ALA A 1 92 ? -4.950 -13.910 7.570 1.00 98.81 92 ALA A C 1
ATOM 720 O O . ALA A 1 92 ? -4.304 -14.854 8.018 1.00 98.81 92 ALA A O 1
ATOM 721 N N . 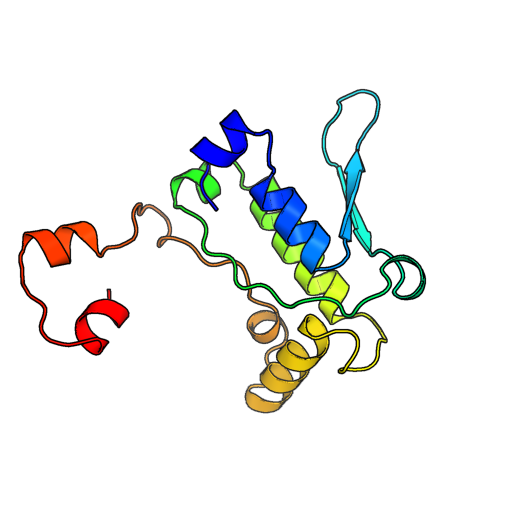HIS A 1 93 ? -4.583 -13.243 6.470 1.00 98.81 93 HIS A N 1
ATOM 722 C CA . HIS A 1 93 ? -3.430 -13.646 5.664 1.00 98.81 93 HIS A CA 1
ATOM 723 C C . HIS A 1 93 ? -2.102 -13.421 6.397 1.00 98.81 93 HIS A C 1
ATOM 725 O O . HIS A 1 93 ? -1.215 -14.264 6.339 1.00 98.81 93 HIS A O 1
ATOM 731 N N . ALA A 1 94 ? -1.946 -12.308 7.125 1.00 98.75 94 ALA A N 1
ATOM 732 C CA . ALA A 1 94 ? -0.717 -12.064 7.877 1.00 98.75 94 ALA A CA 1
ATOM 733 C C . ALA A 1 94 ? -0.515 -13.096 9.001 1.00 98.75 94 ALA A C 1
ATOM 735 O O . ALA A 1 94 ? 0.617 -13.477 9.296 1.00 98.75 94 ALA A O 1
ATOM 736 N N . ASP A 1 95 ? -1.583 -13.542 9.661 1.00 98.56 95 ASP A N 1
ATOM 737 C CA . ASP A 1 95 ? -1.513 -14.575 10.696 1.00 98.56 95 ASP A CA 1
ATOM 738 C C . ASP A 1 95 ? -1.185 -15.948 10.092 1.00 98.56 95 ASP A C 1
ATOM 740 O O . ASP A 1 95 ? -0.366 -16.666 10.664 1.00 98.56 95 ASP A O 1
ATOM 744 N N . GLU A 1 96 ? -1.746 -16.278 8.923 1.00 98.62 96 GLU A N 1
ATOM 745 C CA . GLU A 1 96 ? -1.405 -17.482 8.149 1.00 98.62 96 GLU A CA 1
ATOM 746 C C . GLU A 1 96 ? 0.083 -17.505 7.761 1.00 98.62 96 GLU A C 1
ATOM 748 O O . GLU A 1 96 ? 0.802 -18.425 8.154 1.00 98.62 96 GLU A O 1
ATOM 753 N N . ASP A 1 97 ? 0.581 -16.443 7.121 1.00 98.56 97 ASP A N 1
ATOM 754 C CA . ASP A 1 97 ? 1.997 -16.280 6.758 1.00 98.56 97 ASP A CA 1
ATOM 755 C C . ASP A 1 97 ? 2.909 -16.363 8.002 1.00 98.56 97 ASP A C 1
ATOM 757 O O . ASP A 1 97 ? 3.965 -17.006 8.014 1.00 98.56 97 ASP A O 1
ATOM 761 N N . THR A 1 98 ? 2.492 -15.732 9.108 1.00 98.44 98 THR A N 1
ATOM 762 C CA . THR A 1 98 ? 3.244 -15.777 10.372 1.00 98.44 98 THR A CA 1
ATOM 763 C C . THR A 1 98 ? 3.289 -17.195 10.940 1.00 98.44 98 THR A C 1
ATOM 765 O O . THR A 1 98 ? 4.323 -17.591 11.476 1.00 98.44 98 THR A O 1
ATOM 768 N N . ALA A 1 99 ? 2.211 -17.971 10.823 1.00 98.38 99 ALA A N 1
ATOM 769 C CA . ALA A 1 99 ? 2.192 -19.366 11.247 1.00 98.38 99 ALA A CA 1
ATOM 770 C C . ALA A 1 99 ? 3.072 -20.257 10.352 1.00 98.38 99 ALA A C 1
ATOM 772 O O . ALA A 1 99 ? 3.694 -21.189 10.862 1.00 98.38 99 ALA A O 1
ATOM 773 N N . GLU A 1 100 ? 3.166 -19.956 9.053 1.00 98.25 100 GLU A N 1
ATOM 774 C CA . GLU A 1 100 ? 4.003 -20.700 8.107 1.00 98.25 100 GLU A CA 1
ATOM 775 C C . GLU A 1 100 ? 5.502 -20.479 8.356 1.00 98.25 100 GLU A C 1
ATOM 777 O O . GLU A 1 100 ? 6.270 -21.441 8.428 1.00 98.25 100 GLU A O 1
ATOM 782 N N . HIS A 1 101 ? 5.940 -19.222 8.491 1.00 97.75 101 HIS A N 1
ATOM 783 C CA . HIS A 1 101 ? 7.371 -18.893 8.491 1.00 97.75 101 HIS A CA 1
ATOM 784 C C . HIS A 1 101 ? 7.866 -18.084 9.703 1.00 97.75 101 HIS A C 1
ATOM 786 O O . HIS A 1 101 ? 9.050 -17.750 9.765 1.00 97.75 101 HIS A O 1
ATOM 792 N N . GLY A 1 102 ? 7.006 -17.746 10.667 1.00 97.69 102 GLY A N 1
ATOM 793 C CA . GLY A 1 102 ? 7.387 -17.142 11.956 1.00 97.69 102 GLY A CA 1
ATOM 794 C C . GLY A 1 102 ? 7.859 -15.682 11.912 1.00 97.69 102 GLY A C 1
ATOM 795 O O . GLY A 1 102 ? 8.287 -15.146 12.933 1.00 97.69 102 GLY A O 1
ATOM 796 N N . ASP A 1 103 ? 7.792 -15.018 10.756 1.00 97.88 103 ASP A N 1
ATOM 797 C CA . ASP A 1 103 ? 8.313 -13.657 10.557 1.00 97.88 103 ASP A CA 1
ATOM 798 C C . ASP A 1 103 ? 7.170 -12.674 10.305 1.00 97.88 103 ASP A C 1
ATOM 800 O O . ASP A 1 103 ? 6.678 -12.524 9.184 1.00 97.88 103 ASP A O 1
ATOM 804 N N . ARG A 1 104 ? 6.774 -11.957 11.360 1.00 96.69 104 ARG A N 1
ATOM 805 C CA . ARG A 1 104 ? 5.660 -11.008 11.289 1.00 96.69 104 ARG A CA 1
ATOM 806 C C . ARG A 1 104 ? 5.932 -9.824 10.358 1.00 96.69 104 ARG A C 1
ATOM 808 O O . ARG A 1 104 ? 5.003 -9.279 9.755 1.00 96.69 104 ARG A O 1
ATOM 815 N N . ARG A 1 105 ? 7.196 -9.406 10.210 1.00 97.94 105 ARG A N 1
ATOM 816 C CA . ARG A 1 105 ? 7.534 -8.293 9.314 1.00 97.94 105 ARG A CA 1
ATOM 817 C C . ARG A 1 105 ? 7.342 -8.702 7.860 1.00 97.94 105 ARG A C 1
ATOM 819 O O . ARG A 1 105 ? 6.820 -7.902 7.083 1.00 97.94 105 ARG A O 1
ATOM 826 N N . ARG A 1 106 ? 7.742 -9.926 7.508 1.00 98.12 106 ARG A N 1
ATOM 827 C CA . ARG A 1 106 ? 7.505 -10.501 6.176 1.00 98.12 106 ARG A CA 1
ATOM 828 C C . ARG A 1 106 ? 6.020 -10.735 5.913 1.00 98.12 106 ARG A C 1
ATOM 830 O O . ARG A 1 106 ? 5.552 -10.346 4.850 1.00 98.12 106 ARG A O 1
ATOM 837 N N . ALA A 1 107 ? 5.281 -11.253 6.891 1.00 98.50 107 ALA A N 1
ATOM 838 C CA . ALA A 1 107 ? 3.847 -11.526 6.768 1.00 98.50 107 ALA A CA 1
ATOM 839 C C . ALA A 1 107 ? 2.991 -10.273 6.493 1.00 98.50 107 ALA A C 1
ATOM 841 O O . ALA A 1 107 ? 1.929 -10.346 5.884 1.00 98.50 107 ALA A O 1
ATOM 842 N N . THR A 1 108 ? 3.464 -9.095 6.912 1.00 98.62 108 THR A N 1
ATOM 843 C CA . THR A 1 108 ? 2.790 -7.802 6.687 1.00 98.62 108 THR A CA 1
ATOM 844 C C . THR A 1 108 ? 3.351 -7.022 5.494 1.00 98.62 108 THR A C 1
ATOM 846 O O . THR A 1 108 ? 2.966 -5.876 5.258 1.00 98.62 108 THR A O 1
ATOM 849 N N . ALA A 1 109 ? 4.271 -7.602 4.717 1.00 98.56 109 ALA A N 1
ATOM 850 C CA . ALA A 1 109 ? 4.815 -6.945 3.536 1.00 98.56 109 ALA A CA 1
ATOM 851 C C . ALA A 1 109 ? 3.780 -6.941 2.400 1.00 98.56 109 ALA A C 1
ATOM 853 O O . ALA A 1 109 ? 3.404 -7.990 1.876 1.00 98.56 109 ALA A O 1
ATOM 854 N N . ARG A 1 110 ? 3.323 -5.744 2.015 1.00 98.69 110 ARG A N 1
ATOM 855 C CA . ARG A 1 110 ? 2.337 -5.544 0.937 1.00 98.69 110 ARG A CA 1
ATOM 856 C C . ARG A 1 110 ? 2.745 -4.514 -0.115 1.00 98.69 110 ARG A C 1
ATOM 858 O O . ARG A 1 110 ? 2.111 -4.440 -1.164 1.00 98.69 110 ARG A O 1
ATOM 865 N N . VAL A 1 111 ? 3.801 -3.733 0.125 1.00 98.62 111 VAL A N 1
ATOM 866 C CA . VAL A 1 111 ? 4.276 -2.695 -0.802 1.00 98.62 111 VAL A CA 1
ATOM 867 C C . VAL A 1 111 ? 5.551 -3.159 -1.498 1.00 98.62 111 VAL A C 1
ATOM 869 O O . VAL A 1 111 ? 6.606 -3.275 -0.880 1.00 98.62 111 VAL A O 1
ATOM 872 N N . PHE A 1 112 ? 5.461 -3.386 -2.807 1.00 98.44 112 PHE A N 1
ATOM 873 C CA . PHE A 1 112 ? 6.552 -3.886 -3.641 1.00 98.44 112 PHE A CA 1
ATOM 874 C C . PHE A 1 112 ? 6.821 -2.930 -4.798 1.00 98.44 112 PHE A C 1
ATOM 876 O O . PHE A 1 112 ? 5.907 -2.307 -5.334 1.00 98.44 112 PHE A O 1
ATOM 883 N N . GLY A 1 113 ? 8.071 -2.822 -5.237 1.00 97.19 113 GLY A N 1
ATOM 884 C CA . GLY A 1 113 ? 8.447 -1.916 -6.319 1.00 97.19 113 GLY A CA 1
ATOM 885 C C . GLY A 1 113 ? 9.678 -2.377 -7.082 1.00 97.19 113 GLY A C 1
ATOM 886 O O . GLY A 1 113 ? 10.232 -3.440 -6.817 1.00 97.19 113 GLY A O 1
ATOM 887 N N . SER A 1 114 ? 10.110 -1.564 -8.047 1.00 95.88 114 SER A N 1
ATOM 888 C CA . SER A 1 114 ? 11.373 -1.795 -8.755 1.00 95.88 114 SER A CA 1
ATOM 889 C C . SER A 1 114 ? 12.544 -1.856 -7.764 1.00 95.88 114 SER A C 1
ATOM 891 O O . SER A 1 114 ? 12.546 -1.139 -6.756 1.00 95.88 114 SER A O 1
ATOM 893 N N . LYS A 1 115 ? 13.568 -2.658 -8.088 1.00 95.12 115 LYS A N 1
ATOM 894 C CA . LYS A 1 115 ? 14.833 -2.718 -7.338 1.00 95.12 115 LYS A CA 1
ATOM 895 C C . LYS A 1 115 ? 15.359 -1.298 -7.039 1.00 95.12 115 LYS A C 1
ATOM 897 O O . LYS A 1 115 ? 15.217 -0.418 -7.897 1.00 95.12 115 LYS A O 1
ATOM 902 N N . PRO A 1 116 ? 15.956 -1.033 -5.861 1.00 95.06 116 PRO A N 1
ATOM 903 C CA . PRO A 1 116 ? 16.575 0.261 -5.571 1.00 95.06 116 PRO A CA 1
ATOM 904 C C . PRO A 1 116 ? 17.536 0.702 -6.686 1.00 95.06 116 PRO A C 1
ATOM 906 O O . PRO A 1 116 ? 18.344 -0.095 -7.159 1.00 95.06 116 PRO A O 1
ATOM 909 N N . GLY A 1 117 ? 17.405 1.953 -7.141 1.00 93.25 117 GLY A N 1
ATOM 910 C CA . GLY A 1 117 ? 18.173 2.506 -8.268 1.00 93.25 117 GLY A CA 1
ATOM 911 C C . GLY A 1 117 ? 17.699 2.086 -9.668 1.00 93.25 117 GLY A C 1
ATOM 912 O O . GLY A 1 117 ? 18.208 2.605 -10.656 1.00 93.25 117 GLY A O 1
ATOM 913 N N . ALA A 1 118 ? 16.720 1.184 -9.774 1.00 93.88 118 ALA A N 1
ATOM 914 C CA . ALA A 1 118 ? 16.129 0.759 -11.040 1.00 93.88 118 ALA A CA 1
ATOM 915 C C . ALA A 1 118 ? 14.704 1.304 -11.231 1.00 93.88 118 ALA A C 1
ATOM 917 O O . ALA A 1 118 ? 14.011 1.671 -10.272 1.00 93.88 118 ALA A O 1
ATOM 918 N N . TYR A 1 119 ? 14.263 1.295 -12.492 1.00 94.19 119 TYR A N 1
ATOM 919 C CA . TYR A 1 119 ? 12.957 1.766 -12.950 1.00 94.19 119 TYR A CA 1
ATOM 920 C C . TYR A 1 119 ? 12.334 0.773 -13.935 1.00 94.19 119 TYR A C 1
ATOM 922 O O . TYR A 1 119 ? 13.024 -0.054 -14.526 1.00 94.19 119 TYR A O 1
ATOM 930 N N . GLY A 1 120 ? 11.019 0.882 -14.130 1.00 90.06 120 GLY A N 1
ATOM 931 C CA . GLY A 1 120 ? 10.265 0.016 -15.034 1.00 90.06 120 GLY A CA 1
ATOM 932 C C . GLY A 1 120 ? 9.855 -1.320 -14.410 1.00 90.06 120 GLY A C 1
ATOM 933 O O . GLY A 1 120 ? 10.089 -1.586 -13.226 1.00 90.06 120 GLY A O 1
ATOM 934 N N . ALA A 1 121 ? 9.189 -2.134 -15.227 1.00 89.94 121 ALA A N 1
ATOM 935 C CA . ALA A 1 121 ? 8.659 -3.444 -14.855 1.00 89.94 121 ALA A CA 1
ATOM 936 C C . ALA A 1 121 ? 9.405 -4.614 -15.520 1.00 89.94 121 ALA A C 1
ATOM 938 O O . ALA A 1 121 ? 8.933 -5.732 -15.425 1.00 89.94 121 ALA A O 1
ATOM 939 N N . GLY A 1 122 ? 10.509 -4.357 -16.232 1.00 88.56 122 GLY A N 1
ATOM 940 C CA . GLY A 1 122 ? 11.320 -5.388 -16.902 1.00 88.56 122 GLY A CA 1
ATOM 941 C C . GLY A 1 122 ? 10.705 -5.990 -18.176 1.00 88.56 122 GLY A C 1
ATOM 942 O O . GLY A 1 122 ? 11.439 -6.314 -19.104 1.00 88.56 122 GLY A O 1
ATOM 943 N N . LEU A 1 123 ? 9.374 -6.049 -18.277 1.00 92.00 123 LEU A N 1
ATOM 944 C CA . LEU A 1 123 ? 8.676 -6.744 -19.367 1.00 92.00 123 LEU A CA 1
ATOM 945 C C . LEU A 1 123 ? 8.837 -6.113 -20.755 1.00 92.00 123 LEU A C 1
ATOM 947 O O . LEU A 1 123 ? 8.934 -6.843 -21.734 1.00 92.00 123 LEU A O 1
ATOM 951 N N . LEU A 1 124 ? 8.875 -4.781 -20.877 1.00 91.25 124 LEU A N 1
ATOM 952 C CA . LEU A 1 124 ? 8.949 -4.130 -22.194 1.00 91.25 124 LEU A CA 1
ATOM 953 C C . LEU A 1 124 ? 10.194 -4.577 -23.001 1.00 91.25 124 LEU A C 1
ATOM 955 O O . LEU A 1 124 ? 10.009 -5.071 -24.111 1.00 91.25 124 LEU A O 1
ATOM 959 N N . PRO A 1 125 ? 11.426 -4.533 -22.446 1.00 90.50 125 PRO A N 1
ATOM 960 C CA . PRO A 1 125 ? 12.601 -5.107 -23.106 1.00 90.50 125 PRO A CA 1
ATOM 961 C C . PRO A 1 125 ? 12.461 -6.585 -23.505 1.00 90.50 125 PRO A C 1
ATOM 963 O O . PRO A 1 125 ? 12.931 -6.969 -24.574 1.00 90.50 125 PRO A O 1
ATOM 966 N N . LEU A 1 126 ? 11.823 -7.417 -22.671 1.00 91.44 126 LEU A N 1
ATOM 967 C CA . LEU A 1 126 ? 11.620 -8.843 -22.957 1.00 91.44 126 LEU A CA 1
ATOM 968 C C . LEU A 1 126 ? 10.690 -9.050 -24.163 1.00 91.44 126 LEU A C 1
ATOM 970 O O . LEU A 1 126 ? 10.986 -9.856 -25.050 1.00 91.44 126 LEU A O 1
ATOM 974 N N . ILE A 1 127 ? 9.579 -8.308 -24.200 1.00 93.88 127 ILE A N 1
ATOM 975 C CA . ILE A 1 127 ? 8.611 -8.348 -25.300 1.00 93.88 127 ILE A CA 1
ATOM 976 C C . ILE A 1 127 ? 9.259 -7.868 -26.601 1.00 93.88 127 ILE A C 1
ATOM 978 O O . ILE A 1 127 ? 9.133 -8.547 -27.622 1.00 93.88 127 ILE A O 1
ATOM 982 N N . ASP A 1 128 ? 10.000 -6.759 -26.557 1.00 94.50 128 ASP A N 1
ATOM 983 C CA . ASP A 1 128 ? 10.695 -6.207 -27.725 1.00 94.50 128 ASP A CA 1
ATOM 984 C C . ASP A 1 128 ? 11.745 -7.184 -28.274 1.00 94.50 128 ASP A C 1
ATOM 986 O O . ASP A 1 128 ? 11.851 -7.375 -29.488 1.00 94.50 128 ASP A O 1
ATOM 990 N N . ALA A 1 129 ? 12.471 -7.870 -27.386 1.00 94.75 129 ALA A N 1
ATOM 991 C CA . ALA A 1 129 ? 13.436 -8.904 -27.752 1.00 94.75 129 ALA A CA 1
ATOM 992 C C . ALA A 1 129 ? 12.785 -10.212 -28.241 1.00 94.75 129 ALA A C 1
ATOM 994 O O . ALA A 1 129 ? 13.476 -11.052 -28.819 1.00 94.75 129 ALA A O 1
ATOM 995 N N . ARG A 1 130 ? 11.474 -10.404 -28.011 1.00 94.00 130 ARG A N 1
ATOM 996 C CA . ARG A 1 130 ? 10.707 -11.631 -28.316 1.00 94.00 130 ARG A CA 1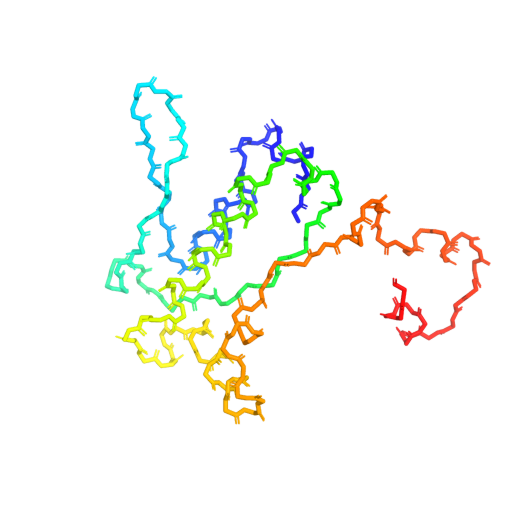
ATOM 997 C C . ARG A 1 130 ? 11.330 -12.906 -27.735 1.00 94.00 130 ARG A C 1
ATOM 999 O O . ARG A 1 130 ? 11.152 -13.994 -28.281 1.00 94.00 130 ARG A O 1
ATOM 1006 N N . ASN A 1 131 ? 12.070 -12.775 -26.638 1.00 92.94 131 ASN A N 1
ATOM 1007 C CA . ASN A 1 131 ? 12.801 -13.872 -26.010 1.00 92.94 131 ASN A CA 1
ATOM 1008 C C . ASN A 1 131 ? 12.001 -14.495 -24.856 1.00 92.94 131 ASN A C 1
ATOM 1010 O O . ASN A 1 131 ? 12.479 -14.561 -23.730 1.00 92.94 131 ASN A O 1
ATOM 1014 N N . TRP A 1 132 ? 10.761 -14.899 -25.126 1.00 95.69 132 TRP A N 1
ATOM 1015 C CA . TRP A 1 132 ? 9.858 -15.517 -24.153 1.00 95.69 132 TRP A CA 1
ATOM 1016 C C . TRP A 1 132 ? 8.960 -16.534 -24.860 1.00 95.69 132 TRP A C 1
ATOM 1018 O O . TRP A 1 132 ? 8.717 -16.423 -26.066 1.00 95.69 132 TRP A O 1
ATOM 1028 N N . ARG A 1 133 ? 8.498 -17.556 -24.137 1.00 95.44 133 ARG A N 1
ATOM 1029 C CA . ARG A 1 133 ? 7.639 -18.617 -24.690 1.00 95.44 133 ARG A CA 1
ATOM 1030 C C . ARG A 1 133 ? 6.498 -19.019 -23.768 1.00 95.44 133 ARG A C 1
ATOM 1032 O O . ARG A 1 133 ? 5.481 -19.498 -24.259 1.00 95.44 133 ARG A O 1
ATOM 1039 N N . SER A 1 134 ? 6.681 -18.871 -22.465 1.00 96.25 134 SER A N 1
ATOM 1040 C CA . SER A 1 134 ? 5.762 -19.353 -21.442 1.00 96.25 134 SER A CA 1
ATOM 1041 C C . SER A 1 134 ? 5.449 -18.276 -20.413 1.00 96.25 134 SER A C 1
ATOM 1043 O O . SER A 1 134 ? 6.187 -17.301 -20.268 1.00 96.25 134 SER A O 1
ATOM 1045 N N . ASP A 1 135 ? 4.379 -18.493 -19.653 1.00 95.56 135 ASP A N 1
ATOM 1046 C CA . ASP A 1 135 ? 4.003 -17.619 -18.540 1.00 95.56 135 ASP A CA 1
ATOM 1047 C C . ASP A 1 135 ? 5.099 -17.558 -17.464 1.00 95.56 135 ASP A C 1
ATOM 1049 O O . ASP A 1 135 ? 5.269 -16.528 -16.816 1.00 95.56 135 ASP A O 1
ATOM 1053 N N . ALA A 1 136 ? 5.886 -18.631 -17.313 1.00 95.81 136 ALA A N 1
ATOM 1054 C CA . ALA A 1 136 ? 7.022 -18.665 -16.395 1.00 95.81 136 ALA A CA 1
ATOM 1055 C C . ALA A 1 136 ? 8.111 -17.655 -16.793 1.00 95.81 136 ALA A C 1
ATOM 1057 O O . ALA A 1 136 ? 8.616 -16.947 -15.927 1.00 95.81 136 ALA A O 1
ATOM 1058 N N . ASP A 1 137 ? 8.400 -17.517 -18.093 1.00 93.56 137 ASP A N 1
ATOM 1059 C CA . ASP A 1 137 ? 9.389 -16.546 -18.588 1.00 93.56 137 ASP A CA 1
ATOM 1060 C C . ASP A 1 137 ? 8.943 -15.101 -18.308 1.00 93.56 137 ASP A C 1
ATOM 1062 O O . ASP A 1 137 ? 9.761 -14.227 -18.037 1.00 93.56 137 ASP A O 1
ATOM 1066 N N . LEU A 1 138 ? 7.633 -14.840 -18.378 1.00 93.31 138 LEU A N 1
ATOM 1067 C CA . LEU A 1 138 ? 7.061 -13.525 -18.087 1.00 93.31 138 LEU A CA 1
ATOM 1068 C C . LEU A 1 138 ? 7.048 -13.225 -16.581 1.00 93.31 138 LEU A C 1
ATOM 1070 O O . LEU A 1 138 ? 7.182 -12.068 -16.197 1.00 93.31 138 LEU A O 1
ATOM 1074 N N . ALA A 1 139 ? 6.879 -14.244 -15.736 1.00 93.31 139 ALA A N 1
ATOM 1075 C CA . ALA A 1 139 ? 6.851 -14.095 -14.282 1.00 93.31 139 ALA A CA 1
ATOM 1076 C C . ALA A 1 139 ? 8.247 -13.944 -13.646 1.00 93.31 139 ALA A C 1
ATOM 1078 O O . ALA A 1 139 ? 8.352 -13.374 -12.562 1.00 93.31 139 ALA A O 1
ATOM 1079 N N . GLU A 1 140 ? 9.303 -14.459 -14.288 1.00 91.19 140 GLU A N 1
ATOM 1080 C CA . GLU A 1 140 ? 10.688 -14.389 -13.788 1.00 91.19 140 GLU A CA 1
ATOM 1081 C C . GLU A 1 140 ? 11.324 -12.988 -13.924 1.00 91.19 140 GLU A C 1
ATOM 1083 O O . GLU A 1 140 ? 12.278 -12.669 -13.210 1.00 91.19 140 GLU A O 1
ATOM 1088 N N . VAL A 1 141 ? 10.794 -12.143 -14.816 1.00 84.06 141 VAL A N 1
ATOM 1089 C CA . VAL A 1 141 ? 11.301 -10.784 -15.106 1.00 84.06 141 VAL A CA 1
ATOM 1090 C C . VAL A 1 141 ? 10.823 -9.729 -14.110 1.00 84.06 141 VAL A C 1
ATOM 1092 O O . VAL A 1 141 ? 11.679 -8.916 -13.679 1.00 84.06 141 VAL A O 1
#

Sequence (141 aa):
VWGTSAMRTQGEDIAEILALLGCRPVWDDASRRVTGFEVVPLEELGRPRIDVTVRISGFFRDAFPHVVGLIDDAVRAVAERDEPADRNFVKAHADEDTAEHGDRRRATARVFGSKPGAYGAGLLPLIDARNWRSDADLAEV